Protein AF-A0A660U8E5-F1 (afdb_monomer)

Mean predicted aligned error: 12.74 Å

Structure (mmCIF, N/CA/C/O backbone):
data_AF-A0A660U8E5-F1
#
_entry.id   AF-A0A660U8E5-F1
#
loop_
_atom_site.group_PDB
_atom_site.id
_atom_site.type_symbol
_atom_site.label_atom_id
_atom_site.label_alt_id
_atom_site.label_comp_id
_atom_site.label_asym_id
_atom_site.label_entity_id
_atom_site.label_seq_id
_atom_site.pdbx_PDB_ins_code
_atom_site.Cartn_x
_atom_site.Cartn_y
_atom_site.Cartn_z
_atom_site.occupancy
_atom_site.B_iso_or_equiv
_atom_site.auth_seq_id
_atom_site.auth_comp_id
_atom_site.auth_asym_id
_atom_site.auth_atom_id
_atom_site.pdbx_PDB_model_num
ATOM 1 N N . MET A 1 1 ? 49.056 14.004 -76.647 1.00 43.09 1 MET A N 1
ATOM 2 C CA . MET A 1 1 ? 48.724 14.374 -75.255 1.00 43.09 1 MET A CA 1
ATOM 3 C C . MET A 1 1 ? 47.712 13.370 -74.732 1.00 43.09 1 MET A C 1
ATOM 5 O O . MET A 1 1 ? 46.551 13.421 -75.111 1.00 43.09 1 MET A O 1
ATOM 9 N N . ARG A 1 2 ? 48.181 12.369 -73.986 1.00 48.94 2 ARG A N 1
ATOM 10 C CA . ARG A 1 2 ? 47.371 11.272 -73.447 1.00 48.94 2 ARG A CA 1
ATOM 11 C C . ARG A 1 2 ? 47.855 11.078 -72.013 1.00 48.94 2 ARG A C 1
ATOM 13 O O . ARG A 1 2 ? 48.977 10.634 -71.817 1.00 48.94 2 ARG A O 1
ATOM 20 N N . GLY A 1 3 ? 47.067 11.518 -71.044 1.00 50.59 3 GLY A N 1
ATOM 21 C CA . GLY A 1 3 ? 47.411 11.451 -69.627 1.00 50.59 3 GLY A CA 1
ATOM 22 C C . GLY A 1 3 ? 46.464 12.331 -68.824 1.00 50.59 3 GLY A C 1
ATOM 23 O O . GLY A 1 3 ? 46.180 13.441 -69.255 1.00 50.59 3 GLY A O 1
ATOM 24 N N . MET A 1 4 ? 45.990 11.815 -67.688 1.00 50.34 4 MET A N 1
ATOM 25 C CA . MET A 1 4 ? 45.135 12.481 -66.687 1.00 50.34 4 MET A CA 1
ATOM 26 C C . MET A 1 4 ? 43.611 12.478 -66.921 1.00 50.34 4 MET A C 1
ATOM 28 O O . MET A 1 4 ? 42.943 13.469 -66.652 1.00 50.34 4 MET A O 1
ATOM 32 N N . LYS A 1 5 ? 43.026 11.353 -67.357 1.00 46.47 5 LYS A N 1
ATOM 33 C CA . LYS A 1 5 ? 41.582 11.089 -67.140 1.00 46.47 5 LYS A CA 1
ATOM 34 C C . LYS A 1 5 ? 41.282 9.984 -66.114 1.00 46.47 5 LYS A C 1
ATOM 36 O O . LYS A 1 5 ? 40.136 9.855 -65.722 1.00 46.47 5 LYS A O 1
ATOM 41 N N . GLY A 1 6 ? 42.285 9.218 -65.668 1.00 50.81 6 GLY A N 1
ATOM 42 C CA . GLY A 1 6 ? 42.081 8.078 -64.758 1.00 50.81 6 GLY A CA 1
ATOM 43 C C . GLY A 1 6 ? 42.236 8.394 -63.267 1.00 50.81 6 GLY A C 1
ATOM 44 O O . GLY A 1 6 ? 41.555 7.791 -62.446 1.00 50.81 6 GLY A O 1
ATOM 45 N N . ASP A 1 7 ? 43.083 9.357 -62.895 1.00 51.03 7 ASP A N 1
ATOM 46 C CA . ASP A 1 7 ? 43.438 9.552 -61.481 1.00 51.03 7 ASP A CA 1
ATOM 47 C C . ASP A 1 7 ? 42.339 10.276 -60.687 1.00 51.03 7 ASP A C 1
ATOM 49 O O . ASP A 1 7 ? 42.073 9.946 -59.535 1.00 51.03 7 ASP A O 1
ATOM 53 N N . THR A 1 8 ? 41.623 11.218 -61.306 1.00 52.00 8 THR A N 1
ATOM 54 C CA . THR A 1 8 ? 40.553 11.974 -60.636 1.00 52.00 8 THR A CA 1
ATOM 55 C C . THR A 1 8 ? 39.342 11.115 -60.279 1.00 52.00 8 THR A C 1
ATOM 57 O O . THR A 1 8 ? 38.720 11.374 -59.251 1.00 52.00 8 THR A O 1
ATOM 60 N N . GLU A 1 9 ? 39.024 10.089 -61.077 1.00 50.88 9 GLU A N 1
ATOM 61 C CA . GLU A 1 9 ? 37.910 9.156 -60.828 1.00 50.88 9 GLU A CA 1
ATOM 62 C C .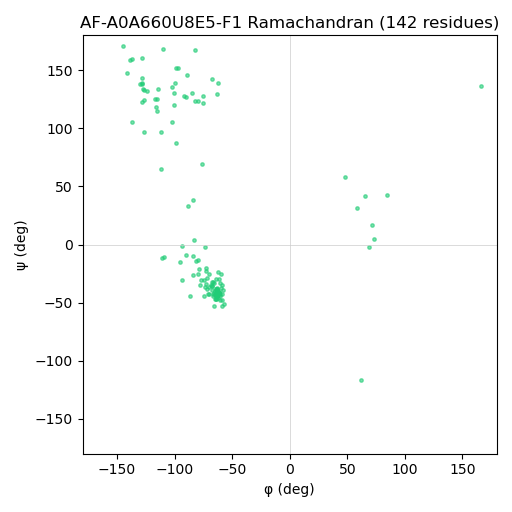 GLU A 1 9 ? 38.225 8.179 -59.683 1.00 50.88 9 GLU A C 1
ATOM 64 O O . GLU A 1 9 ? 37.362 7.879 -58.860 1.00 50.88 9 GLU A O 1
ATOM 69 N N . ILE A 1 10 ? 39.483 7.742 -59.566 1.00 53.69 10 ILE A N 1
ATOM 70 C CA . ILE A 1 10 ? 39.924 6.846 -58.486 1.00 53.69 10 ILE A CA 1
ATOM 71 C C . ILE A 1 10 ? 39.958 7.595 -57.145 1.00 53.69 10 ILE A C 1
ATOM 73 O O . ILE A 1 10 ? 39.486 7.075 -56.131 1.00 53.69 10 ILE A O 1
ATOM 77 N N . PHE A 1 11 ? 40.458 8.837 -57.135 1.00 54.19 11 PHE A N 1
ATOM 78 C CA . PHE A 1 11 ? 40.494 9.665 -55.926 1.00 54.19 11 PHE A CA 1
ATOM 79 C C . PHE A 1 11 ? 39.096 10.083 -55.450 1.00 54.19 11 PHE A C 1
ATOM 81 O O . PHE A 1 11 ? 38.841 10.057 -54.246 1.00 54.19 11 PHE A O 1
ATOM 88 N N . THR A 1 12 ? 38.170 10.412 -56.360 1.00 60.16 12 THR A N 1
ATOM 89 C CA . THR A 1 12 ? 36.767 10.689 -55.989 1.00 60.16 12 THR A CA 1
ATOM 90 C C . THR A 1 12 ? 36.030 9.430 -55.536 1.00 60.16 12 THR A C 1
ATOM 92 O O . THR A 1 12 ? 35.278 9.496 -54.564 1.00 60.16 12 THR A O 1
ATOM 95 N N . GLY A 1 13 ? 36.304 8.273 -56.149 1.00 61.19 13 GLY A N 1
ATOM 96 C CA . GLY A 1 13 ? 35.782 6.978 -55.713 1.00 61.19 13 GLY A CA 1
ATOM 97 C C . GLY A 1 13 ? 36.187 6.637 -54.277 1.00 61.19 13 GLY A C 1
ATOM 98 O O . GLY A 1 13 ? 35.322 6.416 -53.432 1.00 61.19 13 GLY A O 1
ATOM 99 N N . LEU A 1 14 ? 37.483 6.689 -53.954 1.00 69.50 14 LEU A N 1
ATOM 100 C CA . LEU A 1 14 ? 37.982 6.408 -52.600 1.00 69.50 14 LEU A CA 1
ATOM 101 C C . LEU A 1 14 ? 37.452 7.394 -51.548 1.00 69.50 14 LEU A C 1
ATOM 103 O O . LEU A 1 14 ? 37.041 6.970 -50.468 1.00 69.50 14 LEU A O 1
ATOM 107 N N . PHE A 1 15 ? 37.395 8.694 -51.860 1.00 74.94 15 PHE A N 1
ATOM 108 C CA . PHE A 1 15 ? 36.822 9.689 -50.945 1.00 74.94 15 PHE A CA 1
ATOM 109 C C . PHE A 1 15 ? 35.323 9.474 -50.712 1.00 74.94 15 PHE A C 1
ATOM 111 O O . PHE A 1 15 ? 34.857 9.585 -49.579 1.00 74.94 15 PHE A O 1
ATOM 118 N N . SER A 1 16 ? 34.568 9.126 -51.758 1.00 74.31 16 SER A N 1
ATOM 119 C CA . SER A 1 16 ? 33.133 8.848 -51.635 1.00 74.31 16 SER A CA 1
ATOM 120 C C . SER A 1 16 ? 32.852 7.629 -50.750 1.00 74.31 16 SER A C 1
ATOM 122 O O . SER A 1 16 ? 31.947 7.672 -49.916 1.00 74.31 16 SER A O 1
ATOM 124 N N . VAL A 1 17 ? 33.685 6.585 -50.847 1.00 81.69 17 VAL A N 1
ATOM 125 C CA . VAL A 1 17 ? 33.600 5.392 -49.992 1.00 81.69 17 VAL A CA 1
ATOM 126 C C . VAL A 1 17 ? 33.886 5.748 -48.533 1.00 81.69 17 VAL A C 1
ATOM 128 O O . VAL A 1 17 ? 33.142 5.327 -47.650 1.00 81.69 17 VAL A O 1
ATOM 131 N N . LEU A 1 18 ? 34.907 6.566 -48.261 1.00 83.94 18 LEU A N 1
ATOM 132 C CA . LEU A 1 18 ? 35.230 7.000 -46.897 1.00 83.94 18 LEU A CA 1
ATOM 133 C C . LEU A 1 18 ? 34.105 7.831 -46.264 1.00 83.94 18 LEU A C 1
ATOM 135 O O . LEU A 1 18 ? 33.765 7.612 -45.102 1.00 83.94 18 LEU A O 1
ATOM 139 N N . ILE A 1 19 ? 33.494 8.742 -47.027 1.00 84.19 19 ILE A N 1
ATOM 140 C CA . ILE A 1 19 ? 32.353 9.544 -46.560 1.00 84.19 19 ILE A CA 1
ATOM 141 C C . ILE A 1 19 ? 31.152 8.643 -46.261 1.00 84.19 19 ILE A C 1
ATOM 143 O O . ILE A 1 19 ? 30.505 8.808 -45.228 1.00 84.19 19 ILE A O 1
ATOM 147 N N . PHE A 1 20 ? 30.875 7.664 -47.123 1.00 85.50 20 PHE A N 1
ATOM 148 C CA . PHE A 1 20 ? 29.785 6.717 -46.910 1.00 85.50 20 PHE A CA 1
ATOM 149 C C . PHE A 1 20 ? 30.005 5.866 -45.652 1.00 85.50 20 PHE A C 1
ATOM 151 O O . PHE A 1 20 ? 29.101 5.735 -44.831 1.00 85.50 20 PHE A O 1
ATOM 158 N N . VAL A 1 21 ? 31.220 5.350 -45.443 1.00 88.62 21 VAL A N 1
ATOM 159 C CA . VAL A 1 21 ? 31.566 4.581 -44.236 1.00 88.62 21 VAL A CA 1
ATOM 160 C C . VAL A 1 21 ? 31.439 5.442 -42.977 1.00 88.62 21 VAL A C 1
ATOM 162 O O . VAL A 1 21 ? 30.857 4.988 -41.994 1.00 88.62 21 VAL A O 1
ATOM 165 N N . ALA A 1 22 ? 31.913 6.691 -43.006 1.00 87.81 22 ALA A N 1
ATOM 166 C CA . ALA A 1 22 ? 31.772 7.619 -41.883 1.00 87.81 22 ALA A CA 1
ATOM 167 C C . ALA A 1 22 ? 30.299 7.942 -41.581 1.00 87.81 22 ALA A C 1
ATOM 169 O O . ALA A 1 22 ? 29.902 7.985 -40.417 1.00 87.81 22 ALA A O 1
ATOM 170 N N . PHE A 1 23 ? 29.475 8.112 -42.618 1.00 89.50 23 PHE A N 1
ATOM 171 C CA . PHE A 1 23 ? 28.041 8.344 -42.473 1.00 89.50 23 PHE A CA 1
ATOM 172 C C . PHE A 1 23 ? 27.328 7.140 -41.844 1.00 89.50 23 PHE A C 1
ATOM 174 O O . PHE A 1 23 ? 26.576 7.309 -40.887 1.00 89.50 23 PHE A O 1
ATOM 181 N N . ILE A 1 24 ? 27.603 5.922 -42.321 1.00 90.00 24 ILE A N 1
ATOM 182 C CA . ILE A 1 24 ? 27.026 4.693 -41.758 1.00 90.00 24 ILE A CA 1
ATOM 183 C C . ILE A 1 24 ? 27.491 4.479 -40.315 1.00 90.00 24 ILE A C 1
ATOM 185 O O . ILE A 1 24 ? 26.666 4.183 -39.454 1.00 90.00 24 ILE A O 1
ATOM 189 N N . ALA A 1 25 ? 28.777 4.682 -40.017 1.00 88.56 25 ALA A N 1
ATOM 190 C CA . ALA A 1 25 ? 29.291 4.592 -38.652 1.00 88.56 25 ALA A CA 1
ATOM 191 C C . ALA A 1 25 ? 28.614 5.612 -37.720 1.00 88.56 25 ALA A C 1
ATOM 193 O O . ALA A 1 25 ? 28.199 5.259 -36.617 1.00 88.56 25 ALA A O 1
ATOM 194 N N . GLY A 1 26 ? 28.426 6.852 -38.185 1.00 88.81 26 GLY A N 1
ATOM 195 C CA . GLY A 1 26 ? 27.683 7.881 -37.459 1.00 88.81 26 GLY A CA 1
ATOM 196 C C . GLY A 1 26 ? 26.220 7.498 -37.223 1.00 88.81 26 GLY A C 1
ATOM 197 O O . GLY A 1 26 ? 25.715 7.665 -36.115 1.00 88.81 26 GLY A O 1
ATOM 198 N N . LEU A 1 27 ? 25.555 6.921 -38.226 1.00 86.62 27 LEU A N 1
ATOM 199 C CA . LEU A 1 27 ? 24.175 6.451 -38.113 1.00 86.62 27 LEU A CA 1
ATOM 200 C C . LEU A 1 27 ? 24.047 5.306 -37.097 1.00 86.62 27 LEU A C 1
ATOM 202 O O . LEU A 1 27 ? 23.136 5.316 -36.275 1.00 86.62 27 LEU A O 1
ATOM 206 N N . VAL A 1 28 ? 24.980 4.349 -37.108 1.00 85.00 28 VAL A N 1
ATOM 207 C CA . VAL A 1 28 ? 25.019 3.240 -36.142 1.00 85.00 28 VAL A CA 1
ATOM 208 C C . VAL A 1 28 ? 25.227 3.758 -34.721 1.00 85.00 28 VAL A C 1
ATOM 210 O O . VAL A 1 28 ? 24.515 3.330 -33.815 1.00 85.00 28 VAL A O 1
ATOM 213 N N . LEU A 1 29 ? 26.146 4.707 -34.517 1.00 83.19 29 LEU A N 1
ATOM 214 C CA . LEU A 1 29 ? 26.363 5.331 -33.208 1.00 83.19 29 LEU A CA 1
ATOM 215 C C . LEU A 1 29 ? 25.128 6.100 -32.730 1.00 83.19 29 LEU A C 1
ATOM 217 O O . LEU A 1 29 ? 24.779 6.026 -31.554 1.00 83.19 29 LEU A O 1
ATOM 221 N N . LEU A 1 30 ? 24.437 6.794 -33.637 1.00 81.19 30 LEU A N 1
ATOM 222 C CA . LEU A 1 30 ? 23.205 7.512 -33.323 1.00 81.19 30 LEU A CA 1
ATOM 223 C C . LEU A 1 30 ? 22.093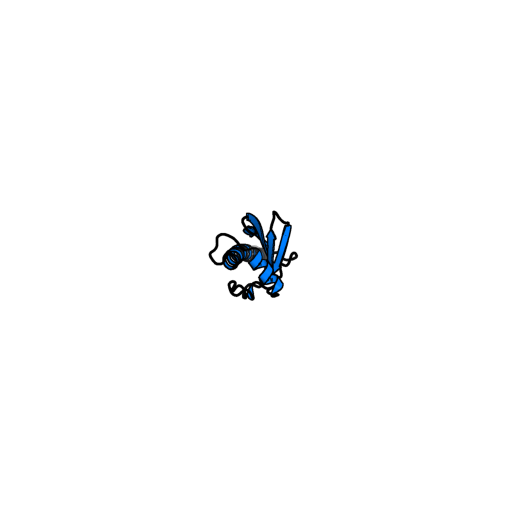 6.533 -32.923 1.00 81.19 30 LEU A C 1
ATOM 225 O O . LEU A 1 30 ? 21.468 6.715 -31.883 1.00 81.19 30 LEU A O 1
ATOM 229 N N . ILE A 1 31 ? 21.899 5.450 -33.679 1.00 78.81 31 ILE A N 1
ATOM 230 C CA . ILE A 1 31 ? 20.939 4.392 -33.339 1.00 78.81 31 ILE A CA 1
ATOM 231 C C . ILE A 1 31 ? 21.282 3.780 -31.973 1.00 78.81 31 ILE A C 1
ATOM 233 O O . ILE A 1 31 ? 20.410 3.695 -31.113 1.00 78.81 31 ILE A O 1
ATOM 237 N N . GLN A 1 32 ? 22.542 3.418 -31.716 1.00 75.44 32 GLN A N 1
ATOM 238 C CA . GLN A 1 32 ? 22.941 2.871 -30.415 1.00 75.44 32 GLN A CA 1
ATOM 239 C C . GLN A 1 32 ? 22.681 3.858 -29.267 1.00 75.44 32 GLN A C 1
ATOM 241 O O . GLN A 1 32 ? 22.103 3.470 -28.255 1.00 75.44 32 GLN A O 1
ATOM 246 N N . ALA A 1 33 ? 23.023 5.138 -29.428 1.00 73.25 33 ALA A N 1
ATOM 247 C CA . ALA A 1 33 ? 22.788 6.154 -28.402 1.00 73.25 33 ALA A CA 1
ATOM 248 C C . ALA A 1 33 ? 21.291 6.371 -28.098 1.00 73.25 33 ALA A C 1
ATOM 250 O O . ALA A 1 33 ? 20.916 6.561 -26.937 1.00 73.25 33 ALA A O 1
ATOM 251 N N . TYR A 1 34 ? 20.427 6.314 -29.117 1.00 69.38 34 TYR A N 1
ATOM 252 C CA . TYR A 1 34 ? 18.978 6.458 -28.942 1.00 69.38 34 TYR A CA 1
ATOM 253 C C . TYR A 1 34 ? 18.330 5.207 -28.331 1.00 69.38 34 TYR A C 1
ATOM 255 O O . TYR A 1 34 ? 17.525 5.326 -27.408 1.00 69.38 34 TYR A O 1
ATOM 263 N N . PHE A 1 35 ? 18.689 4.005 -28.790 1.00 62.53 35 PHE A N 1
ATOM 264 C CA . PHE A 1 35 ? 18.062 2.766 -28.316 1.00 62.53 35 PHE A CA 1
ATOM 265 C C . PHE A 1 35 ? 18.555 2.319 -26.932 1.00 62.53 35 PHE A C 1
ATOM 267 O O . PHE A 1 35 ? 17.770 1.761 -26.167 1.00 62.53 35 PHE A O 1
ATOM 274 N N . VAL A 1 36 ? 19.804 2.613 -26.549 1.00 60.84 36 VAL A N 1
ATOM 275 C CA . VAL A 1 36 ? 20.302 2.309 -25.193 1.00 60.84 36 VAL A CA 1
ATOM 276 C C . VAL A 1 36 ? 19.529 3.103 -24.130 1.00 60.84 36 VAL A C 1
ATOM 278 O O . VAL A 1 36 ? 19.155 2.539 -23.102 1.00 60.84 36 VAL A O 1
ATOM 281 N N . ASN A 1 37 ? 19.184 4.366 -24.403 1.00 54.25 37 ASN A N 1
ATOM 282 C CA . ASN A 1 37 ? 18.341 5.173 -23.511 1.00 54.25 37 ASN A CA 1
ATOM 283 C C . ASN A 1 37 ? 16.876 4.708 -23.466 1.00 54.25 37 ASN A C 1
ATOM 285 O O . ASN A 1 37 ? 16.199 4.904 -22.458 1.00 54.25 37 ASN A O 1
ATOM 289 N N . PHE A 1 38 ? 16.389 4.049 -24.519 1.00 53.78 38 PHE A N 1
ATOM 290 C CA . PHE A 1 38 ? 15.031 3.506 -24.560 1.00 53.78 38 PHE A CA 1
ATOM 291 C C . PHE A 1 38 ? 14.811 2.402 -23.511 1.00 53.78 38 PHE A C 1
ATOM 293 O O . PHE A 1 38 ? 13.716 2.274 -22.965 1.00 53.78 38 PHE A O 1
ATOM 300 N N . SER A 1 39 ? 15.869 1.659 -23.153 1.00 53.88 39 SER A N 1
ATOM 301 C CA . SER A 1 39 ? 15.811 0.654 -22.080 1.00 53.88 39 SER A CA 1
ATOM 302 C C . SER A 1 39 ? 15.442 1.258 -20.717 1.00 53.88 39 SER A C 1
ATOM 304 O O . SER A 1 39 ? 14.715 0.636 -19.948 1.00 53.88 39 SER A O 1
ATOM 306 N N . GLY A 1 40 ? 15.857 2.501 -20.441 1.00 54.53 40 GLY A N 1
ATOM 307 C CA . GLY A 1 40 ? 15.554 3.182 -19.180 1.00 54.53 40 GLY A CA 1
ATOM 308 C C . GLY A 1 40 ? 14.074 3.536 -19.018 1.00 54.53 40 GLY A C 1
ATOM 309 O O . GLY A 1 40 ? 13.541 3.453 -17.914 1.00 54.53 40 GLY A O 1
ATOM 310 N N . VAL A 1 41 ? 13.389 3.879 -20.115 1.00 57.81 41 VAL A N 1
ATOM 311 C CA . VAL A 1 41 ? 11.950 4.200 -20.102 1.00 57.81 41 VAL A CA 1
ATOM 312 C C . VAL A 1 41 ? 11.111 2.938 -19.878 1.00 57.81 41 VAL A C 1
ATOM 314 O O . VAL A 1 41 ? 10.141 2.969 -19.124 1.00 57.81 41 VAL A O 1
ATOM 317 N N . LEU A 1 42 ? 11.521 1.810 -20.467 1.00 57.75 42 LEU A N 1
ATOM 318 C CA . LEU A 1 42 ? 10.841 0.521 -20.306 1.00 57.75 42 LEU A CA 1
ATOM 319 C C . LEU A 1 42 ? 10.917 -0.008 -18.865 1.00 57.75 42 LEU A C 1
ATOM 321 O O . LEU A 1 42 ? 9.909 -0.462 -18.333 1.00 57.75 42 LEU A O 1
ATOM 325 N N . VAL A 1 43 ? 12.075 0.119 -18.205 1.00 60.62 43 VAL A N 1
ATOM 326 C CA . VAL A 1 43 ? 12.248 -0.306 -16.802 1.00 60.62 43 VAL A CA 1
ATOM 327 C C . VAL A 1 43 ? 11.401 0.534 -15.838 1.00 60.62 43 VAL A C 1
ATOM 329 O O . VAL A 1 43 ? 10.920 0.013 -14.835 1.00 60.62 43 VAL A O 1
ATOM 332 N N . SER A 1 44 ? 11.193 1.825 -16.125 1.00 62.66 44 SER A N 1
ATOM 333 C CA . SER A 1 44 ? 10.295 2.663 -15.314 1.00 62.66 44 SER A CA 1
ATOM 334 C C . SER A 1 44 ? 8.843 2.208 -15.449 1.00 62.66 44 SER A C 1
ATOM 336 O O . SER A 1 44 ? 8.159 2.057 -14.444 1.00 62.66 44 SER A O 1
ATOM 338 N N . ALA A 1 45 ? 8.395 1.924 -16.677 1.00 67.38 45 ALA A N 1
ATOM 339 C CA . ALA A 1 45 ? 7.030 1.472 -16.926 1.00 67.38 45 ALA A CA 1
ATOM 340 C C . ALA A 1 45 ? 6.728 0.123 -16.250 1.00 67.38 45 ALA A C 1
ATOM 342 O O . ALA A 1 45 ? 5.642 -0.064 -15.711 1.00 67.38 45 ALA A O 1
ATOM 343 N N . GLU A 1 46 ? 7.693 -0.801 -16.232 1.00 76.75 46 GLU A N 1
ATOM 344 C CA . GLU A 1 46 ? 7.553 -2.082 -15.530 1.00 76.75 46 GLU A CA 1
ATOM 345 C C . GLU A 1 46 ? 7.400 -1.889 -14.015 1.00 76.75 46 GLU A C 1
ATOM 347 O O . GLU A 1 46 ? 6.522 -2.490 -13.404 1.00 76.75 46 GLU A O 1
ATOM 352 N N . LYS A 1 47 ? 8.204 -1.013 -13.404 1.00 73.56 47 LYS A N 1
ATOM 353 C CA . LYS A 1 47 ? 8.116 -0.731 -11.962 1.00 73.56 47 LYS A CA 1
ATOM 354 C C . LYS A 1 47 ? 6.826 -0.020 -11.569 1.00 73.56 47 LYS A C 1
ATOM 356 O O . LYS A 1 47 ? 6.280 -0.314 -10.509 1.00 73.56 47 LYS A O 1
ATOM 361 N N . ASP A 1 48 ? 6.328 0.869 -12.422 1.00 76.06 48 ASP A N 1
ATOM 362 C CA . ASP A 1 48 ? 5.046 1.536 -12.202 1.00 76.06 48 ASP A CA 1
ATOM 363 C C . ASP A 1 48 ? 3.885 0.534 -12.281 1.00 76.06 48 ASP A C 1
ATOM 365 O O . ASP A 1 48 ? 3.010 0.540 -11.416 1.00 76.06 48 ASP A O 1
ATOM 369 N N . LEU A 1 49 ? 3.907 -0.380 -13.260 1.00 80.44 49 LEU A N 1
ATOM 370 C CA . LEU A 1 49 ? 2.929 -1.470 -13.357 1.00 80.44 49 LEU A CA 1
ATOM 371 C C . LEU A 1 49 ? 3.004 -2.411 -12.148 1.00 80.44 49 LEU A C 1
ATOM 373 O O . LEU A 1 49 ? 1.973 -2.741 -11.567 1.00 80.44 49 LEU A O 1
ATOM 377 N N . LEU A 1 50 ? 4.213 -2.768 -11.706 1.00 84.56 50 LEU A N 1
ATOM 378 C CA . LEU A 1 50 ? 4.412 -3.574 -10.500 1.00 84.56 50 LEU A CA 1
ATOM 379 C C . LEU A 1 50 ? 3.839 -2.893 -9.251 1.00 84.56 50 LEU A C 1
ATOM 381 O O . LEU A 1 50 ? 3.272 -3.578 -8.404 1.00 84.56 50 LEU A O 1
ATOM 385 N N . ALA A 1 51 ? 3.947 -1.566 -9.125 1.00 84.88 51 ALA A N 1
ATOM 386 C CA . ALA A 1 51 ? 3.371 -0.829 -8.000 1.00 84.88 51 ALA A CA 1
ATOM 387 C C . ALA A 1 51 ? 1.831 -0.849 -8.014 1.00 84.88 51 ALA A C 1
ATOM 389 O O . ALA A 1 51 ? 1.210 -0.938 -6.950 1.00 84.88 51 ALA A O 1
ATOM 390 N N . VAL A 1 52 ? 1.212 -0.809 -9.200 1.00 87.88 52 VAL A N 1
ATOM 391 C CA . VAL A 1 52 ? -0.243 -0.962 -9.367 1.00 87.88 52 VAL A CA 1
ATOM 392 C C . VAL A 1 52 ? -0.682 -2.369 -8.967 1.00 87.88 52 VAL A C 1
ATOM 394 O O . VAL A 1 52 ? -1.536 -2.516 -8.091 1.00 87.88 52 VAL A O 1
ATOM 397 N N . ASP A 1 53 ? -0.062 -3.406 -9.528 1.00 87.06 53 ASP A N 1
ATOM 398 C CA . ASP A 1 53 ? -0.416 -4.797 -9.225 1.00 87.06 53 ASP A CA 1
ATOM 399 C C . ASP A 1 53 ? -0.191 -5.124 -7.743 1.00 87.06 53 ASP A C 1
ATOM 401 O O . ASP A 1 53 ? -1.043 -5.733 -7.091 1.00 87.06 53 ASP A O 1
ATOM 405 N N . ALA A 1 54 ? 0.921 -4.648 -7.171 1.00 88.19 54 ALA A N 1
ATOM 406 C CA . ALA A 1 54 ? 1.212 -4.782 -5.750 1.00 88.19 54 ALA A CA 1
ATOM 407 C C . ALA A 1 54 ? 0.116 -4.157 -4.879 1.00 88.19 54 ALA A C 1
ATOM 409 O O . ALA A 1 54 ? -0.251 -4.743 -3.865 1.00 88.19 54 ALA A O 1
ATOM 410 N N . SER A 1 55 ? -0.446 -3.009 -5.270 1.00 90.56 55 SER A N 1
ATOM 411 C CA . SER A 1 55 ? -1.514 -2.364 -4.499 1.00 90.56 55 SER A CA 1
ATOM 412 C C . SER A 1 55 ? -2.787 -3.203 -4.411 1.00 90.56 55 SER A C 1
ATOM 414 O O . SER A 1 55 ? -3.331 -3.356 -3.317 1.00 90.56 55 SER A O 1
ATOM 416 N N . HIS A 1 56 ? -3.204 -3.837 -5.508 1.00 90.75 56 HIS A N 1
ATOM 417 C CA . HIS A 1 56 ? -4.366 -4.727 -5.511 1.00 90.75 56 HIS A CA 1
ATOM 418 C C . HIS A 1 56 ? -4.091 -6.055 -4.800 1.00 90.75 56 HIS A C 1
ATOM 420 O O . HIS A 1 56 ? -4.971 -6.592 -4.131 1.00 90.75 56 HIS A O 1
ATOM 426 N N . LEU A 1 57 ? -2.865 -6.580 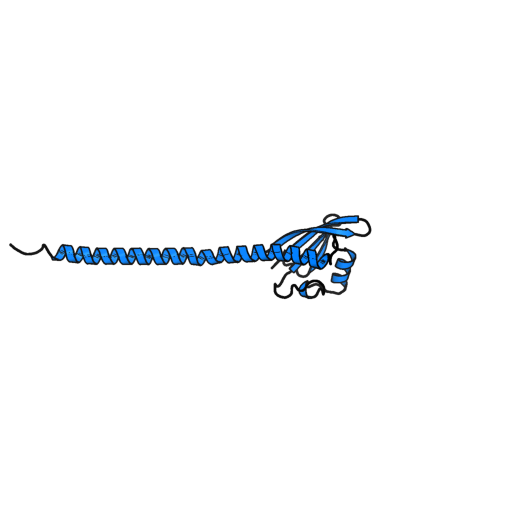-4.888 1.00 89.75 57 LEU A N 1
ATOM 427 C CA . LEU A 1 57 ? -2.468 -7.766 -4.125 1.00 89.75 57 LEU A CA 1
ATOM 428 C C . LEU A 1 57 ? -2.489 -7.502 -2.616 1.00 89.75 57 LEU A C 1
ATOM 430 O O . LEU A 1 57 ? -2.984 -8.336 -1.858 1.00 89.75 57 LEU A O 1
ATOM 434 N N . VAL A 1 58 ? -1.982 -6.343 -2.190 1.00 91.50 58 VAL A N 1
ATOM 435 C CA . VAL A 1 58 ? -2.027 -5.894 -0.794 1.00 91.50 58 VAL A CA 1
ATOM 436 C C . VAL A 1 58 ? -3.471 -5.719 -0.335 1.00 91.50 58 VAL A C 1
ATOM 438 O O . VAL A 1 58 ? -3.833 -6.197 0.734 1.00 91.50 58 VAL A O 1
ATOM 441 N N . GLU A 1 59 ? -4.312 -5.073 -1.142 1.00 93.25 59 GLU A N 1
ATOM 442 C CA . GLU A 1 59 ? -5.730 -4.911 -0.820 1.00 93.25 59 GLU A CA 1
ATOM 443 C C . GLU A 1 59 ? -6.416 -6.260 -0.599 1.00 93.25 59 GLU A C 1
ATOM 445 O O . GLU A 1 59 ? -7.041 -6.469 0.439 1.00 93.25 59 GLU A O 1
ATOM 450 N N . ASN A 1 60 ? -6.257 -7.189 -1.540 1.00 90.75 60 ASN A N 1
ATOM 451 C CA . ASN A 1 60 ? -6.875 -8.507 -1.453 1.00 90.75 60 ASN A CA 1
ATOM 452 C C . ASN A 1 60 ? -6.363 -9.305 -0.247 1.00 90.75 60 ASN A C 1
ATOM 454 O O . ASN A 1 60 ? -7.155 -9.970 0.416 1.00 90.75 60 ASN A O 1
ATOM 458 N N . CYS A 1 61 ? -5.065 -9.225 0.072 1.00 90.25 61 CYS A N 1
ATOM 459 C CA . CYS A 1 61 ? -4.505 -9.976 1.198 1.00 90.25 61 CYS A CA 1
ATOM 460 C C . CYS A 1 61 ? -4.934 -9.425 2.567 1.00 90.25 61 CYS A C 1
ATOM 462 O O . CYS A 1 61 ? -5.021 -10.184 3.530 1.00 90.25 61 CYS A O 1
ATOM 464 N N . LEU A 1 62 ? -5.207 -8.120 2.658 1.00 90.88 62 LEU A N 1
ATOM 465 C CA . LEU A 1 62 ? -5.690 -7.479 3.884 1.00 90.88 62 LEU A CA 1
ATOM 466 C C . LEU A 1 62 ? -7.205 -7.588 4.055 1.00 90.88 62 LEU A C 1
ATOM 468 O O . LEU A 1 62 ? -7.693 -7.526 5.181 1.00 90.88 62 LEU A O 1
ATOM 472 N N . LYS A 1 63 ? -7.939 -7.725 2.949 1.00 91.31 63 LYS A N 1
ATOM 473 C CA . LYS A 1 63 ? -9.375 -8.006 2.955 1.00 91.31 63 LYS A CA 1
ATOM 474 C C . LYS A 1 63 ? -9.690 -9.452 3.325 1.00 91.31 63 LYS A C 1
ATOM 476 O O . LYS A 1 63 ? -10.746 -9.684 3.893 1.00 91.31 63 LYS A O 1
ATOM 481 N N . ASP A 1 64 ? -8.807 -10.400 3.002 1.00 84.31 64 ASP A N 1
ATOM 482 C CA . ASP A 1 64 ? -8.979 -11.831 3.304 1.00 84.31 64 ASP A CA 1
ATOM 483 C C . ASP A 1 64 ? -10.381 -12.351 2.915 1.00 84.31 64 ASP A C 1
ATOM 485 O O . ASP A 1 64 ? -11.167 -12.792 3.746 1.00 84.31 64 ASP A O 1
ATOM 489 N N . GLU A 1 65 ? -10.730 -12.203 1.631 1.00 81.56 65 GLU A N 1
ATOM 490 C CA . GLU A 1 65 ? -12.049 -12.529 1.044 1.00 81.56 65 GLU A CA 1
ATOM 491 C C . GLU A 1 65 ? -13.231 -11.630 1.472 1.00 81.56 65 GLU A C 1
ATOM 493 O O . GLU A 1 65 ? -14.331 -11.772 0.933 1.00 81.56 65 GLU A O 1
ATOM 498 N N . ALA A 1 66 ? -13.028 -10.657 2.366 1.00 88.06 66 ALA A N 1
ATOM 499 C CA . ALA A 1 66 ? -14.044 -9.666 2.723 1.00 88.06 66 ALA A CA 1
ATOM 500 C C . ALA A 1 66 ? -14.120 -8.484 1.732 1.00 88.06 66 ALA A C 1
ATOM 502 O O . ALA A 1 66 ? -13.241 -8.245 0.905 1.00 88.06 66 ALA A O 1
ATOM 503 N N . GLU A 1 67 ? -15.182 -7.679 1.833 1.00 90.94 67 GLU A N 1
ATOM 504 C CA . GLU A 1 67 ? -15.348 -6.461 1.019 1.00 90.94 67 GLU A CA 1
ATOM 505 C C . GLU A 1 67 ? -14.569 -5.248 1.569 1.00 90.94 67 GLU A C 1
ATOM 507 O O . GLU A 1 67 ? -14.383 -4.243 0.872 1.00 90.94 67 GLU A O 1
ATOM 512 N N . PHE A 1 68 ? -14.097 -5.334 2.814 1.00 93.50 68 PHE A N 1
ATOM 513 C CA . PHE A 1 68 ? -13.445 -4.265 3.569 1.00 93.50 68 PHE A CA 1
ATOM 514 C C . PHE A 1 68 ? -12.246 -4.799 4.355 1.00 93.50 68 PHE A C 1
ATOM 516 O O . PHE A 1 68 ? -12.165 -5.986 4.655 1.00 93.50 68 PHE A O 1
ATOM 523 N N . ILE A 1 69 ? -11.333 -3.903 4.717 1.00 94.25 69 ILE A N 1
ATOM 524 C CA . ILE A 1 69 ? -10.235 -4.185 5.639 1.00 94.25 69 ILE A CA 1
ATOM 525 C C . ILE A 1 69 ? -10.699 -3.827 7.048 1.00 94.25 69 ILE A C 1
ATOM 527 O O . ILE A 1 69 ? -11.179 -2.718 7.285 1.00 94.25 69 ILE A O 1
ATOM 531 N N . ASP A 1 70 ? -10.567 -4.754 7.988 1.00 94.25 70 ASP A N 1
ATOM 532 C CA . ASP A 1 70 ? -10.953 -4.509 9.374 1.00 94.25 70 ASP A CA 1
ATOM 533 C C . ASP A 1 70 ? -9.916 -3.621 10.090 1.00 94.25 70 ASP A C 1
ATOM 535 O O . ASP A 1 70 ? -8.711 -3.894 10.072 1.00 94.25 70 ASP A O 1
ATOM 539 N N . ARG A 1 71 ? -10.376 -2.534 10.721 1.00 94.19 71 ARG A N 1
ATOM 540 C CA . ARG A 1 71 ? -9.512 -1.609 11.465 1.00 94.19 71 ARG A CA 1
ATOM 541 C C . ARG A 1 71 ? -8.811 -2.286 12.643 1.00 94.19 71 ARG A C 1
ATOM 543 O O . ARG A 1 71 ? -7.624 -2.040 12.859 1.00 94.19 71 ARG A O 1
ATOM 550 N N . GLU A 1 72 ? -9.512 -3.136 13.391 1.00 93.50 72 GLU A N 1
ATOM 551 C CA . GLU A 1 72 ? -8.948 -3.860 14.535 1.00 93.50 72 GLU A CA 1
ATOM 552 C C . GLU A 1 72 ? -7.887 -4.862 14.080 1.00 93.50 72 GLU A C 1
ATOM 554 O O . GLU A 1 72 ? -6.909 -5.108 14.788 1.00 93.50 72 GLU A O 1
ATOM 559 N N . TYR A 1 73 ? -8.049 -5.429 12.883 1.00 92.88 73 TYR A N 1
ATOM 560 C CA . TYR A 1 73 ? -7.021 -6.265 12.272 1.00 92.88 73 TYR A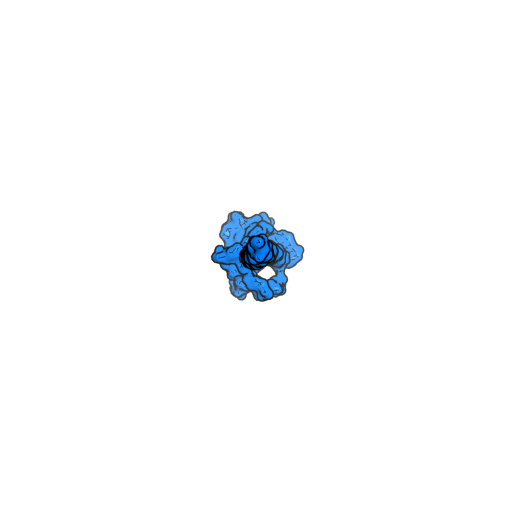 CA 1
ATOM 561 C C . TYR A 1 73 ? -5.748 -5.465 11.968 1.00 92.88 73 TYR A C 1
ATOM 563 O O . TYR A 1 73 ? -4.658 -5.891 12.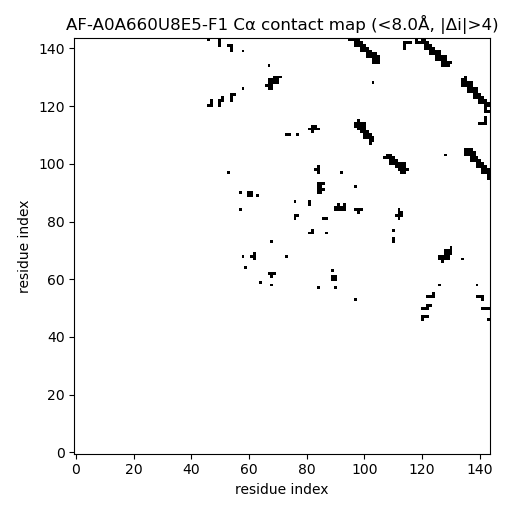352 1.00 92.88 73 TYR A O 1
ATOM 571 N N . LEU A 1 74 ? -5.868 -4.279 11.358 1.00 92.81 74 LEU A N 1
ATOM 572 C CA . LEU A 1 74 ? -4.717 -3.403 11.099 1.00 92.81 74 LEU A CA 1
ATOM 573 C C . LEU A 1 74 ? -4.014 -2.962 12.389 1.00 92.81 74 LEU A C 1
ATOM 575 O O . LEU A 1 74 ? -2.782 -2.953 12.449 1.00 92.81 74 LEU A O 1
ATOM 579 N N . ASP A 1 75 ? -4.788 -2.632 13.422 1.00 93.69 75 ASP A N 1
ATOM 580 C CA . ASP A 1 75 ? -4.266 -2.283 14.744 1.00 93.69 75 ASP A CA 1
ATOM 581 C C . ASP A 1 75 ? -3.478 -3.437 15.356 1.00 93.69 75 ASP A C 1
ATOM 583 O O . ASP A 1 75 ? -2.324 -3.262 15.751 1.00 93.69 75 ASP A O 1
ATOM 587 N N . ARG A 1 76 ? -4.041 -4.644 15.313 1.00 92.31 76 ARG A N 1
ATOM 588 C CA . ARG A 1 76 ? -3.391 -5.854 15.812 1.00 92.31 76 ARG A CA 1
ATOM 589 C C . ARG A 1 76 ? -2.092 -6.169 15.083 1.00 92.31 76 ARG A C 1
ATOM 591 O O . ARG A 1 76 ? -1.115 -6.531 15.726 1.00 92.31 76 ARG A O 1
ATOM 598 N N . LEU A 1 77 ? -2.040 -6.006 13.759 1.00 90.88 77 LEU A N 1
ATOM 599 C CA . LEU A 1 77 ? -0.802 -6.209 12.999 1.00 90.88 77 LEU A CA 1
ATOM 600 C C . LEU A 1 77 ? 0.318 -5.277 13.485 1.00 90.88 77 LEU A C 1
ATOM 602 O O . LEU A 1 77 ? 1.461 -5.713 13.645 1.00 90.88 77 LEU A O 1
ATOM 606 N N . VAL A 1 78 ? 0.000 -4.006 13.743 1.00 89.94 78 VAL A N 1
ATOM 607 C CA . VAL A 1 78 ? 0.978 -3.035 14.250 1.00 89.94 78 VAL A CA 1
ATOM 608 C C . VAL A 1 78 ? 1.374 -3.346 15.695 1.00 89.94 78 VAL A C 1
ATOM 610 O O . VAL A 1 78 ? 2.565 -3.323 16.006 1.00 89.94 78 VAL A O 1
ATOM 613 N N . GLU A 1 79 ? 0.417 -3.692 16.559 1.00 89.50 79 GLU A N 1
ATOM 614 C CA . GLU A 1 79 ? 0.664 -4.076 17.957 1.00 89.50 79 GLU A CA 1
ATOM 615 C C . GLU A 1 79 ? 1.516 -5.350 18.080 1.00 89.50 79 GLU A C 1
ATOM 617 O O . GLU A 1 79 ? 2.421 -5.415 18.911 1.00 89.50 79 GLU A O 1
ATOM 622 N N . GLU A 1 80 ? 1.302 -6.334 17.203 1.00 87.81 80 GLU A N 1
ATOM 623 C CA . GLU A 1 80 ? 2.114 -7.555 17.093 1.00 87.81 80 GLU A CA 1
ATOM 624 C C . GLU A 1 80 ? 3.496 -7.305 16.455 1.00 87.81 80 GLU A C 1
ATOM 626 O O . GLU A 1 80 ? 4.301 -8.229 16.305 1.00 87.81 80 GLU A O 1
ATOM 631 N N . GLY A 1 81 ? 3.796 -6.068 16.045 1.00 82.06 81 GLY A N 1
ATOM 632 C CA . GLY A 1 81 ? 5.063 -5.703 15.414 1.00 82.06 81 GLY A CA 1
ATOM 633 C C . GLY A 1 81 ? 5.229 -6.246 13.991 1.00 82.06 81 GLY A C 1
ATOM 634 O O . GLY A 1 81 ? 6.347 -6.249 13.457 1.00 82.06 81 GLY A O 1
ATOM 635 N N . LYS A 1 82 ? 4.138 -6.676 13.341 1.00 82.94 82 LYS A N 1
ATOM 636 C CA . LYS A 1 82 ? 4.103 -7.087 11.928 1.00 82.94 82 LYS A CA 1
ATOM 637 C C . LYS A 1 82 ? 4.135 -5.851 11.030 1.00 82.94 82 LYS A C 1
ATOM 639 O O . LYS A 1 82 ? 3.185 -5.514 10.343 1.00 82.94 82 LYS A O 1
ATOM 644 N N . THR A 1 83 ? 5.280 -5.180 11.030 1.00 79.50 83 THR A N 1
ATOM 645 C CA . THR A 1 83 ? 5.557 -3.961 10.251 1.00 79.50 83 THR A CA 1
ATOM 646 C C . THR A 1 83 ? 5.973 -4.244 8.807 1.00 79.50 83 THR A C 1
ATOM 648 O O . THR A 1 83 ? 6.337 -3.331 8.076 1.00 79.50 83 THR A O 1
ATOM 651 N N . ASP A 1 84 ? 5.968 -5.506 8.386 1.00 80.81 84 ASP A N 1
ATOM 652 C CA . ASP A 1 84 ? 6.412 -5.938 7.066 1.00 80.81 84 ASP A CA 1
ATOM 653 C C . ASP A 1 84 ? 5.319 -6.790 6.432 1.00 80.81 84 ASP A C 1
ATOM 655 O O . ASP A 1 84 ? 4.932 -7.810 7.007 1.00 80.81 84 ASP A O 1
ATOM 659 N N . VAL A 1 85 ? 4.843 -6.391 5.254 1.00 80.62 85 VAL A N 1
ATOM 660 C CA . VAL A 1 85 ? 3.758 -7.094 4.559 1.00 80.62 85 VAL A CA 1
ATOM 661 C C . VAL A 1 85 ? 4.151 -8.529 4.217 1.00 80.62 85 VAL A C 1
ATOM 663 O O . VAL A 1 85 ? 3.309 -9.413 4.267 1.00 80.62 85 VAL A O 1
ATOM 666 N N . CYS A 1 86 ? 5.438 -8.805 3.986 1.00 76.00 86 CYS A N 1
ATOM 667 C CA . CYS A 1 86 ? 5.949 -10.167 3.792 1.00 76.00 86 CYS A CA 1
ATOM 668 C C . CYS A 1 86 ? 5.747 -11.080 5.020 1.00 76.00 86 CYS A C 1
ATOM 670 O O . CYS A 1 86 ? 5.730 -12.302 4.891 1.00 76.00 86 CYS A O 1
ATOM 672 N N . LYS A 1 87 ? 5.618 -10.507 6.224 1.00 73.06 87 LYS A N 1
ATOM 673 C CA . LYS A 1 87 ? 5.441 -11.256 7.479 1.00 73.06 87 LYS A CA 1
ATOM 674 C C . LYS A 1 87 ? 3.976 -11.438 7.876 1.00 73.06 87 LYS A C 1
ATOM 676 O O . LYS A 1 87 ? 3.705 -12.042 8.914 1.00 73.06 87 LYS A O 1
ATOM 681 N N . ILE A 1 88 ? 3.043 -10.900 7.097 1.00 79.75 88 ILE A N 1
ATOM 682 C CA . ILE A 1 88 ? 1.612 -11.119 7.295 1.00 79.75 88 ILE A CA 1
ATOM 683 C C . ILE A 1 88 ? 1.273 -12.461 6.639 1.00 79.75 88 ILE A C 1
ATOM 685 O O . ILE A 1 88 ? 1.549 -12.654 5.461 1.00 79.75 88 ILE A O 1
ATOM 689 N N . GLU A 1 89 ? 0.697 -13.406 7.385 1.00 73.94 89 GLU A N 1
ATOM 690 C CA . GLU A 1 89 ? 0.478 -14.781 6.898 1.00 73.94 89 GLU A CA 1
ATOM 691 C C . GLU A 1 89 ? -0.388 -14.850 5.629 1.00 73.94 89 GLU A C 1
ATOM 693 O O . GLU A 1 89 ? -0.123 -15.672 4.747 1.00 73.94 89 GLU A O 1
ATOM 698 N N . SER A 1 90 ? -1.372 -13.952 5.505 1.00 72.00 90 SER A N 1
ATOM 699 C CA . SER A 1 90 ? -2.218 -13.819 4.313 1.00 72.00 90 SER A CA 1
ATOM 700 C C . SER A 1 90 ? -1.483 -13.192 3.119 1.00 72.00 90 SER A C 1
ATOM 702 O O . SER A 1 90 ? -1.876 -13.398 1.971 1.00 72.00 90 SER A O 1
ATOM 704 N N . CYS A 1 91 ? -0.376 -12.478 3.346 1.00 74.25 91 CYS A N 1
ATOM 705 C CA . CYS A 1 91 ? 0.345 -11.723 2.325 1.00 74.25 91 CYS A CA 1
ATOM 706 C C . CYS A 1 91 ? 1.725 -12.351 2.041 1.00 74.25 91 CYS A C 1
ATOM 708 O O . CYS A 1 91 ? 2.730 -12.062 2.683 1.00 74.25 91 CYS A O 1
ATOM 710 N N . LYS A 1 92 ? 1.830 -13.177 0.995 1.00 67.69 92 LYS A N 1
ATOM 711 C CA . LYS A 1 92 ? 3.097 -13.826 0.582 1.00 67.69 92 LYS A CA 1
ATOM 712 C C . LYS A 1 92 ? 3.986 -12.936 -0.305 1.00 67.69 92 LYS A C 1
ATOM 714 O O . LYS A 1 92 ? 4.618 -13.412 -1.246 1.00 67.69 92 LYS A O 1
ATOM 719 N N . LEU A 1 93 ? 4.043 -11.635 -0.025 1.00 73.62 93 LEU A N 1
ATOM 720 C CA . LEU A 1 93 ? 4.648 -10.611 -0.896 1.00 73.62 93 LEU A CA 1
ATOM 721 C C . LEU A 1 93 ? 6.160 -10.385 -0.664 1.00 73.62 93 LEU A C 1
ATOM 723 O O . LEU A 1 93 ? 6.680 -9.286 -0.840 1.00 73.62 93 LEU A O 1
ATOM 727 N N . CYS A 1 94 ? 6.898 -11.433 -0.295 1.00 69.25 94 CYS A N 1
ATOM 728 C CA . CYS A 1 94 ? 8.307 -11.340 0.109 1.00 69.25 94 CYS A CA 1
ATOM 729 C C . CYS A 1 94 ? 9.309 -11.080 -1.025 1.00 69.25 94 CYS A C 1
ATOM 731 O O . CYS A 1 94 ? 10.405 -10.592 -0.767 1.00 69.25 94 CYS A O 1
ATOM 733 N N . GLY A 1 95 ? 8.964 -11.411 -2.271 1.00 66.75 95 GLY A N 1
ATOM 734 C CA . GLY A 1 95 ? 9.893 -11.312 -3.404 1.00 66.75 95 GLY A CA 1
ATOM 735 C C . GLY A 1 95 ? 10.074 -9.902 -3.973 1.00 66.75 95 GLY A C 1
ATOM 736 O O . GLY A 1 95 ? 10.994 -9.692 -4.756 1.00 66.75 95 GLY A O 1
ATOM 737 N N . ILE A 1 96 ? 9.203 -8.955 -3.607 1.00 67.94 96 ILE A N 1
ATOM 738 C CA . ILE A 1 96 ? 9.052 -7.676 -4.324 1.00 67.94 96 ILE A CA 1
ATOM 739 C C . ILE A 1 96 ? 9.567 -6.484 -3.490 1.00 67.94 96 ILE A C 1
ATOM 741 O O . ILE A 1 96 ? 9.782 -5.411 -4.034 1.00 67.94 96 ILE A O 1
ATOM 745 N N . GLY A 1 97 ? 9.851 -6.665 -2.191 1.00 76.69 97 GLY A N 1
ATOM 746 C CA . GLY A 1 97 ? 10.402 -5.593 -1.345 1.00 76.69 97 GLY A CA 1
ATOM 747 C C . GLY A 1 97 ? 9.432 -4.426 -1.139 1.00 76.69 97 GLY A C 1
ATOM 748 O O . GLY A 1 97 ? 9.829 -3.270 -1.204 1.00 76.69 97 GLY A O 1
ATOM 749 N N . ILE A 1 98 ? 8.155 -4.736 -0.920 1.00 86.38 98 ILE A N 1
ATOM 750 C CA . ILE A 1 98 ? 7.071 -3.754 -0.908 1.00 86.38 98 ILE A CA 1
ATOM 751 C C . ILE A 1 98 ? 6.923 -3.097 0.472 1.00 86.38 98 ILE A C 1
ATOM 753 O O . ILE A 1 98 ? 6.789 -3.785 1.485 1.00 86.38 98 ILE A O 1
ATOM 757 N N . GLY A 1 99 ? 6.860 -1.766 0.491 1.00 90.06 99 GLY A N 1
ATOM 758 C CA . GLY A 1 99 ? 6.415 -0.967 1.632 1.00 90.06 99 GLY A CA 1
ATOM 759 C C . GLY A 1 99 ? 4.965 -0.511 1.464 1.00 90.06 99 GLY A C 1
ATOM 760 O O . GLY A 1 99 ? 4.571 -0.107 0.371 1.00 90.06 99 GLY A O 1
ATOM 761 N N . VAL A 1 100 ? 4.161 -0.554 2.529 1.00 92.62 100 VAL A N 1
ATOM 762 C CA . VAL A 1 100 ? 2.731 -0.193 2.484 1.00 92.62 100 VAL A CA 1
ATOM 763 C C . VAL A 1 100 ? 2.371 0.794 3.581 1.00 92.62 100 VAL A C 1
ATOM 765 O O . VAL A 1 100 ? 2.796 0.649 4.720 1.00 92.62 100 VAL A O 1
ATOM 768 N N . LYS A 1 101 ? 1.564 1.803 3.259 1.00 95.19 101 LYS A N 1
ATOM 769 C CA . LYS A 1 101 ? 0.929 2.682 4.244 1.00 95.19 101 LYS A CA 1
ATOM 770 C C . LYS A 1 101 ? -0.566 2.715 3.987 1.00 95.19 101 LYS A C 1
ATOM 772 O O . LYS A 1 101 ? -0.986 2.920 2.857 1.00 95.19 101 LYS A O 1
ATOM 777 N N . ILE A 1 102 ? -1.371 2.555 5.024 1.00 95.56 102 ILE A N 1
ATOM 778 C CA . ILE A 1 102 ? -2.830 2.612 4.936 1.00 95.56 102 ILE A CA 1
ATOM 779 C C . ILE A 1 102 ? -3.294 3.823 5.720 1.00 95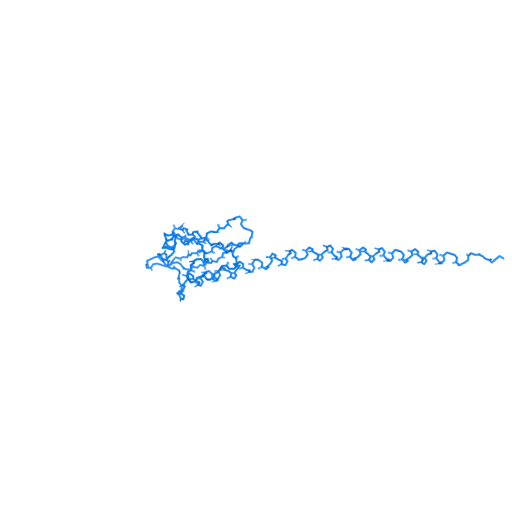.56 102 ILE A C 1
ATOM 781 O O . ILE A 1 102 ? -2.828 4.043 6.834 1.00 95.56 102 ILE A O 1
ATOM 785 N N . LYS A 1 103 ? -4.189 4.614 5.139 1.00 96.94 103 LYS A N 1
ATOM 786 C CA . LYS A 1 103 ? -4.767 5.795 5.775 1.00 96.94 103 LYS A CA 1
ATOM 787 C C . LYS A 1 103 ? -6.281 5.726 5.728 1.00 96.94 103 LYS A C 1
ATOM 789 O O . LYS A 1 103 ? -6.842 5.653 4.638 1.00 96.94 103 LYS A O 1
ATOM 794 N N . ASP A 1 104 ? -6.922 5.820 6.883 1.00 96.25 104 ASP A N 1
ATOM 795 C CA . ASP A 1 104 ? -8.350 6.116 6.980 1.00 96.25 104 ASP A CA 1
ATOM 796 C C . ASP A 1 104 ? -8.556 7.613 6.690 1.00 96.25 104 ASP A C 1
ATOM 798 O O . ASP A 1 104 ? -7.944 8.471 7.337 1.00 96.25 104 ASP A O 1
ATOM 802 N N . LEU A 1 105 ? -9.362 7.942 5.675 1.00 95.38 105 LEU A N 1
ATOM 803 C CA . LEU A 1 105 ? -9.589 9.333 5.273 1.00 95.38 105 LEU A CA 1
ATOM 804 C C . LEU A 1 105 ? -10.573 10.071 6.181 1.00 95.38 105 LEU A C 1
ATOM 806 O O . LEU A 1 105 ? -10.551 11.300 6.200 1.00 95.38 105 LEU A O 1
ATOM 810 N N . GLU A 1 106 ? -11.410 9.350 6.919 1.00 93.25 106 GLU A N 1
ATOM 811 C CA . GLU A 1 106 ? -12.418 9.926 7.806 1.00 93.25 106 GLU A CA 1
ATOM 812 C C . GLU A 1 106 ? -11.824 10.215 9.181 1.00 93.25 106 GLU A C 1
ATOM 814 O O . GLU A 1 106 ? -12.004 11.308 9.718 1.00 93.25 106 GLU A O 1
ATOM 819 N N . THR A 1 107 ? -11.048 9.274 9.730 1.00 92.81 107 THR A N 1
ATOM 820 C CA . THR A 1 107 ? -10.432 9.447 11.058 1.00 92.81 107 THR A CA 1
ATOM 821 C C . THR A 1 107 ? -9.003 9.984 11.017 1.00 92.81 107 THR A C 1
ATOM 823 O O . THR A 1 107 ? -8.481 10.439 12.035 1.00 92.81 107 THR A O 1
ATOM 826 N N . GLY A 1 108 ? -8.345 9.947 9.854 1.00 93.38 108 GLY A N 1
ATOM 827 C CA . GLY A 1 108 ? -6.955 10.374 9.687 1.00 93.38 108 GLY A CA 1
ATOM 828 C C . GLY A 1 108 ? -5.920 9.411 10.275 1.00 93.38 108 GLY A C 1
ATOM 829 O O . GLY A 1 108 ? -4.731 9.730 10.251 1.00 93.38 108 GLY A O 1
ATOM 830 N N . LYS A 1 109 ? -6.346 8.252 10.796 1.00 95.19 109 LYS A N 1
ATOM 831 C CA . LYS A 1 109 ? -5.452 7.224 11.336 1.00 95.19 109 LYS A CA 1
ATOM 832 C C . LYS A 1 109 ? -4.623 6.589 10.221 1.00 95.19 109 LYS A C 1
ATOM 834 O O . LYS A 1 109 ? -5.118 6.368 9.115 1.00 95.19 109 LYS A O 1
ATOM 839 N N . GLU A 1 110 ? -3.363 6.296 10.527 1.00 95.81 110 GLU A N 1
ATOM 840 C CA . GLU A 1 110 ? -2.412 5.718 9.582 1.00 95.81 110 GLU A CA 1
ATOM 841 C C . GLU A 1 110 ? -1.745 4.464 10.159 1.00 95.81 110 GLU A C 1
ATOM 843 O O . GLU A 1 110 ? -1.341 4.442 11.322 1.00 95.81 110 GLU A O 1
ATOM 848 N N . TRP A 1 111 ? -1.586 3.446 9.315 1.00 95.00 111 TRP A N 1
ATOM 849 C CA . TRP A 1 111 ? -0.823 2.228 9.586 1.00 95.00 111 TRP A CA 1
ATOM 850 C C . TRP A 1 111 ? 0.334 2.152 8.603 1.00 95.00 111 TRP A C 1
ATOM 852 O O . TRP A 1 111 ? 0.121 2.228 7.393 1.00 95.00 111 TRP A O 1
ATOM 862 N N . ASN A 1 112 ? 1.560 2.025 9.106 1.00 93.38 112 ASN A N 1
ATOM 863 C CA . ASN A 1 112 ? 2.757 2.003 8.273 1.00 93.38 112 ASN A CA 1
ATOM 864 C C . ASN A 1 112 ? 3.473 0.651 8.377 1.00 93.38 112 ASN A C 1
ATOM 866 O O . ASN A 1 112 ? 3.973 0.266 9.433 1.00 93.38 112 ASN A O 1
ATOM 870 N N . PHE A 1 113 ? 3.553 -0.023 7.239 1.00 91.25 113 PHE A N 1
ATOM 871 C CA . PHE A 1 113 ? 4.226 -1.288 7.000 1.00 91.25 113 PHE A CA 1
ATOM 872 C C . PHE A 1 113 ? 5.446 -1.053 6.094 1.00 91.25 113 PHE A C 1
ATOM 874 O O . PHE A 1 113 ? 5.477 -1.484 4.940 1.00 91.25 113 PHE A O 1
ATOM 881 N N . LYS A 1 114 ? 6.436 -0.305 6.607 1.00 90.06 114 LYS A N 1
ATOM 882 C CA . LYS A 1 114 ? 7.694 0.065 5.920 1.00 90.06 114 LYS A CA 1
ATOM 883 C C . LYS A 1 114 ? 7.519 0.836 4.604 1.00 90.06 114 LYS A C 1
ATOM 885 O O . LYS A 1 114 ? 8.346 0.718 3.705 1.00 90.06 114 LYS A O 1
ATOM 890 N N . TYR A 1 115 ? 6.469 1.639 4.480 1.00 89.12 115 TYR A N 1
ATOM 891 C CA . TYR A 1 115 ? 6.313 2.523 3.329 1.00 89.12 115 TYR A CA 1
ATOM 892 C C . TYR A 1 115 ? 7.435 3.562 3.263 1.00 89.12 115 TYR A C 1
ATOM 894 O O . TYR A 1 115 ? 7.683 4.278 4.238 1.00 89.12 115 TYR A O 1
ATOM 902 N N . ASP A 1 116 ? 8.065 3.672 2.097 1.00 88.94 116 ASP A N 1
ATOM 903 C CA . ASP A 1 116 ? 9.097 4.662 1.815 1.00 88.94 116 ASP A CA 1
ATOM 904 C C . ASP A 1 116 ? 8.520 5.819 0.986 1.00 88.94 116 ASP A C 1
ATOM 906 O O . ASP A 1 116 ? 8.310 5.709 -0.223 1.00 88.94 116 ASP A O 1
ATOM 910 N N . GLU A 1 117 ? 8.305 6.968 1.636 1.00 87.88 117 GLU A N 1
ATOM 911 C CA . GLU A 1 117 ? 7.868 8.215 0.985 1.00 87.88 117 GLU A CA 1
ATOM 912 C C . GLU A 1 117 ? 8.845 8.713 -0.091 1.00 87.88 117 GLU A C 1
ATOM 914 O O . GLU A 1 117 ? 8.446 9.450 -1.001 1.00 87.88 117 GLU A O 1
ATOM 919 N N . SER A 1 118 ? 10.124 8.337 0.020 1.00 86.75 118 SER A N 1
ATOM 920 C CA . SER A 1 118 ? 11.177 8.751 -0.903 1.00 86.75 118 SER A CA 1
ATOM 921 C C . SER A 1 118 ? 11.262 7.879 -2.158 1.00 86.75 118 SER A C 1
ATOM 923 O O . SER A 1 118 ? 11.934 8.276 -3.119 1.00 86.75 118 SER A O 1
ATOM 925 N N . SER A 1 119 ? 10.544 6.746 -2.201 1.00 84.62 119 SER A N 1
ATOM 926 C CA . SER A 1 119 ? 10.505 5.910 -3.399 1.00 84.62 119 SER A CA 1
ATOM 927 C C . SER A 1 119 ? 9.891 6.672 -4.575 1.00 84.62 119 SER A C 1
ATOM 929 O O . SER A 1 119 ? 8.905 7.411 -4.462 1.00 84.62 119 SER A O 1
ATOM 931 N N . ARG A 1 120 ? 10.506 6.478 -5.744 1.00 82.69 120 ARG A N 1
ATOM 932 C CA . ARG A 1 120 ? 10.001 6.990 -7.020 1.00 82.69 120 ARG A CA 1
ATOM 933 C C . ARG A 1 120 ? 8.888 6.112 -7.591 1.00 82.69 120 ARG A C 1
ATOM 935 O O . ARG A 1 120 ? 8.061 6.644 -8.320 1.00 82.69 120 ARG A O 1
ATOM 942 N N . ASN A 1 121 ? 8.849 4.825 -7.235 1.00 83.06 121 ASN A N 1
ATOM 943 C CA . ASN A 1 121 ? 7.832 3.883 -7.701 1.00 83.06 121 ASN A CA 1
ATOM 944 C C . ASN A 1 121 ? 6.785 3.756 -6.600 1.00 83.06 121 ASN A C 1
ATOM 946 O O . ASN A 1 121 ? 6.889 2.920 -5.699 1.00 83.06 121 ASN A O 1
ATOM 950 N N . LYS A 1 122 ? 5.802 4.653 -6.641 1.00 88.88 122 LYS A N 1
ATOM 951 C CA . LYS A 1 122 ? 4.709 4.665 -5.677 1.00 88.88 122 LYS A CA 1
ATOM 952 C C . LYS A 1 122 ? 3.369 4.689 -6.371 1.00 88.88 122 LYS A C 1
ATOM 954 O O . LYS A 1 122 ? 3.182 5.375 -7.374 1.00 88.88 122 LYS A O 1
ATOM 959 N N . HIS A 1 123 ? 2.424 3.980 -5.785 1.00 93.12 123 HIS A N 1
ATOM 960 C CA . HIS A 1 123 ? 1.052 3.958 -6.247 1.00 93.12 123 HIS A CA 1
ATOM 961 C C . HIS A 1 123 ? 0.100 4.043 -5.060 1.00 93.12 123 HIS A C 1
ATOM 963 O O . HIS A 1 123 ? 0.484 3.771 -3.920 1.00 93.12 123 HIS A O 1
ATOM 969 N N . PHE A 1 124 ? -1.139 4.451 -5.319 1.00 94.00 124 PHE A N 1
ATOM 970 C CA . PHE A 1 124 ? -2.185 4.369 -4.317 1.00 94.00 124 PHE A CA 1
ATOM 971 C C . PHE A 1 124 ? -3.511 3.963 -4.940 1.00 94.00 124 PHE A C 1
ATOM 973 O O . PHE A 1 124 ? -3.842 4.379 -6.048 1.00 94.00 124 PHE A O 1
ATOM 980 N N . ILE A 1 125 ? -4.295 3.229 -4.162 1.00 95.31 125 ILE A N 1
ATOM 981 C CA . ILE A 1 125 ? -5.676 2.883 -4.487 1.00 95.31 125 ILE A CA 1
ATOM 982 C C . ILE A 1 125 ? -6.585 3.235 -3.316 1.00 95.31 125 ILE A C 1
ATOM 984 O O . ILE A 1 125 ? -6.135 3.416 -2.179 1.00 95.31 125 ILE A O 1
ATOM 988 N N . TYR A 1 126 ? -7.874 3.359 -3.610 1.00 96.25 126 TYR A N 1
ATOM 989 C CA . TYR A 1 126 ? -8.899 3.513 -2.589 1.00 96.25 126 TYR A CA 1
ATOM 990 C C . TYR A 1 126 ? -9.396 2.147 -2.149 1.00 96.25 126 TYR A C 1
ATOM 992 O O . TYR A 1 126 ? -9.489 1.230 -2.958 1.00 96.25 126 TYR A O 1
ATOM 1000 N N . THR A 1 127 ? -9.734 2.035 -0.872 1.00 96.00 127 THR A N 1
ATOM 1001 C CA . THR A 1 127 ? -10.298 0.814 -0.304 1.00 96.00 127 THR A CA 1
ATOM 1002 C C . THR A 1 127 ? -11.323 1.155 0.772 1.00 96.00 127 THR A C 1
ATOM 1004 O O . THR A 1 127 ? -11.435 2.310 1.178 1.00 96.00 127 THR A O 1
ATOM 1007 N N . ASN A 1 128 ? -12.051 0.153 1.251 1.00 96.50 128 ASN A N 1
ATOM 1008 C CA . ASN A 1 128 ? -13.001 0.301 2.347 1.00 96.50 128 ASN A CA 1
ATOM 1009 C C . ASN A 1 128 ? -12.360 -0.198 3.642 1.00 96.50 128 ASN A C 1
ATOM 1011 O O . ASN A 1 128 ? -11.824 -1.306 3.667 1.00 96.50 128 ASN A O 1
ATOM 1015 N N . ILE A 1 129 ? -12.433 0.597 4.707 1.00 96.44 129 ILE A N 1
ATOM 1016 C CA . ILE A 1 129 ? -11.968 0.232 6.048 1.00 96.44 129 ILE A CA 1
ATOM 1017 C C . ILE A 1 129 ? -13.182 0.181 6.966 1.00 96.44 129 ILE A C 1
ATOM 1019 O O . ILE A 1 129 ? -13.930 1.151 7.053 1.00 96.44 129 ILE A O 1
ATOM 1023 N N . LYS A 1 130 ? -13.392 -0.941 7.650 1.00 96.31 130 LYS A N 1
ATOM 1024 C CA . LYS A 1 130 ? -14.487 -1.080 8.610 1.00 96.31 130 LYS A CA 1
ATOM 1025 C C . LYS A 1 130 ? -14.034 -0.651 9.999 1.00 96.31 130 LYS A C 1
ATOM 1027 O O . LYS A 1 130 ? -13.043 -1.168 10.508 1.00 96.31 130 LYS A O 1
ATOM 1032 N N . ASP A 1 131 ? -14.794 0.253 10.606 1.00 93.56 131 ASP A N 1
ATOM 1033 C CA . ASP A 1 131 ? -14.593 0.762 11.962 1.00 93.56 131 ASP A CA 1
ATOM 1034 C C . ASP A 1 131 ? -15.891 0.597 12.766 1.00 93.56 131 ASP A C 1
ATOM 1036 O O . ASP A 1 131 ? -16.842 1.376 12.639 1.00 93.56 131 ASP A O 1
ATOM 1040 N N . GLY A 1 132 ? -15.970 -0.487 13.543 1.00 91.00 132 GLY A N 1
ATOM 1041 C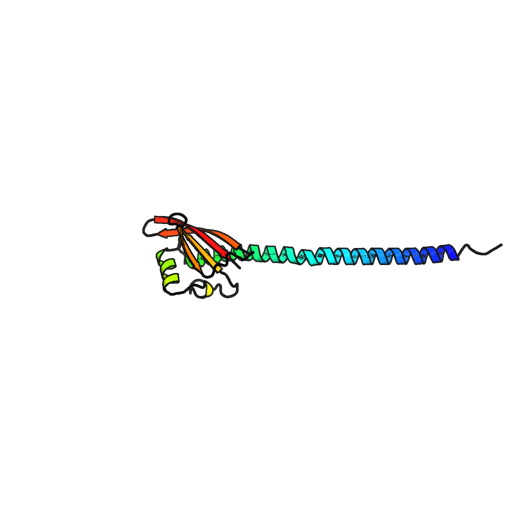 CA . GLY A 1 132 ? -17.202 -0.887 14.222 1.00 91.00 132 GLY A CA 1
ATOM 1042 C C . GLY A 1 132 ? -18.328 -1.198 13.228 1.00 91.00 132 GLY A C 1
ATOM 1043 O O . GLY A 1 132 ? -18.235 -2.144 12.444 1.00 91.00 132 GLY A O 1
ATOM 1044 N N . GLU A 1 133 ? -19.410 -0.417 13.267 1.00 92.62 133 GLU A N 1
ATOM 1045 C CA . GLU A 1 133 ? -20.549 -0.549 12.341 1.00 92.62 133 GLU A CA 1
ATOM 1046 C C . GLU A 1 133 ? -20.411 0.307 11.070 1.00 92.62 133 GLU A C 1
ATOM 1048 O O . GLU A 1 133 ? 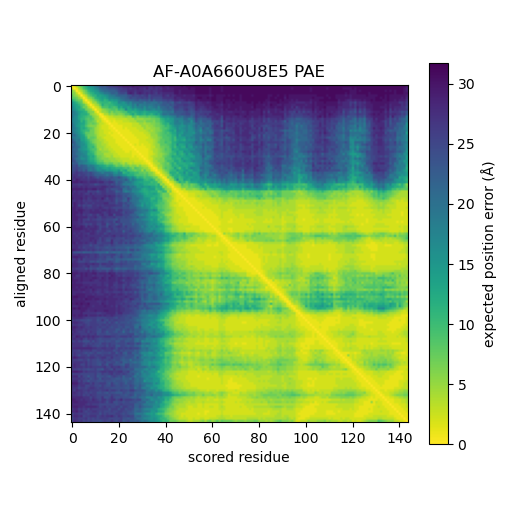-21.198 0.146 10.137 1.00 92.62 133 GLU A O 1
ATOM 1053 N N . ASN A 1 134 ? -19.411 1.190 11.006 1.00 93.69 134 ASN A N 1
ATOM 1054 C CA . ASN A 1 134 ? -19.223 2.105 9.886 1.00 93.69 134 ASN A CA 1
ATOM 1055 C C . ASN A 1 134 ? -18.204 1.562 8.880 1.00 93.69 134 ASN A C 1
ATOM 1057 O O . ASN A 1 134 ? -17.275 0.832 9.230 1.00 93.69 134 ASN A O 1
ATOM 1061 N N . ILE A 1 135 ? -18.371 1.953 7.617 1.00 95.12 135 ILE A N 1
ATOM 1062 C CA . ILE A 1 135 ? -17.405 1.699 6.549 1.00 95.12 135 ILE A CA 1
ATOM 1063 C C . ILE A 1 135 ? -16.872 3.047 6.090 1.00 95.12 135 ILE A C 1
ATOM 1065 O O . ILE A 1 135 ? -17.624 3.854 5.548 1.00 95.12 135 ILE A O 1
ATOM 1069 N N . HIS A 1 136 ? -15.580 3.261 6.305 1.00 95.62 136 HIS A N 1
ATOM 1070 C CA . HIS A 1 136 ? -14.874 4.466 5.910 1.00 95.62 136 HIS A CA 1
ATOM 1071 C C . HIS A 1 136 ? -14.114 4.248 4.607 1.00 95.62 136 HIS A C 1
ATOM 1073 O O . HIS A 1 136 ? -13.635 3.147 4.311 1.00 95.62 136 HIS A O 1
ATOM 1079 N N . VAL A 1 137 ? -13.926 5.324 3.847 1.00 96.06 137 VAL A N 1
ATOM 1080 C CA . VAL A 1 137 ? -13.021 5.289 2.694 1.00 96.06 137 VAL A CA 1
ATOM 1081 C C . VAL A 1 137 ? -11.575 5.419 3.173 1.00 96.06 137 VAL A C 1
ATOM 1083 O O . VAL A 1 137 ? -11.186 6.395 3.813 1.00 96.06 137 VAL A O 1
ATOM 1086 N N . GLY A 1 138 ? -10.750 4.446 2.810 1.00 95.62 138 GLY A N 1
ATOM 1087 C CA . GLY A 1 138 ? -9.316 4.434 3.051 1.00 95.62 138 GLY A CA 1
ATOM 1088 C C . GLY A 1 138 ? -8.493 4.610 1.778 1.00 95.62 138 GLY A C 1
ATOM 1089 O O . GLY A 1 138 ? -8.986 4.503 0.653 1.00 95.62 138 GLY A O 1
ATOM 1090 N N . ARG A 1 139 ? -7.193 4.846 1.960 1.00 96.56 139 ARG A N 1
ATOM 1091 C CA . ARG A 1 139 ? -6.179 4.768 0.902 1.00 96.56 139 ARG A CA 1
ATOM 1092 C C . ARG A 1 139 ? -5.073 3.807 1.289 1.00 96.56 139 ARG A C 1
ATOM 1094 O O . ARG A 1 139 ? -4.513 3.931 2.377 1.00 96.56 139 ARG A O 1
ATOM 1101 N N . ILE A 1 140 ? -4.723 2.922 0.366 1.00 95.31 140 ILE A N 1
ATOM 1102 C CA . ILE A 1 140 ? -3.532 2.076 0.445 1.00 95.31 140 ILE A CA 1
ATOM 1103 C C . ILE A 1 140 ? -2.477 2.718 -0.442 1.00 95.31 140 ILE A C 1
ATOM 1105 O O . ILE A 1 140 ? -2.691 2.881 -1.638 1.00 95.31 140 ILE A O 1
ATOM 1109 N N . TYR A 1 141 ? -1.353 3.084 0.152 1.00 94.94 141 TYR A N 1
ATOM 1110 C CA . TYR A 1 141 ? -0.155 3.568 -0.512 1.00 94.94 141 TYR A CA 1
ATOM 1111 C C . TYR A 1 141 ? 0.860 2.437 -0.560 1.00 94.94 141 TYR A C 1
ATOM 1113 O O . TYR A 1 141 ? 1.080 1.766 0.447 1.00 94.94 141 TYR A O 1
ATOM 1121 N N . VAL A 1 142 ? 1.500 2.257 -1.708 1.00 93.19 142 VAL A N 1
ATOM 1122 C CA . VAL A 1 142 ? 2.510 1.223 -1.926 1.00 93.19 142 VAL A CA 1
ATOM 1123 C C . VAL A 1 142 ? 3.773 1.850 -2.496 1.00 93.19 142 VAL A C 1
ATOM 1125 O O . VAL A 1 142 ? 3.681 2.733 -3.348 1.00 93.19 142 VAL A O 1
ATOM 1128 N N . SER A 1 143 ? 4.933 1.414 -2.011 1.00 91.62 143 SER A N 1
ATOM 1129 C CA . SER A 1 143 ? 6.262 1.807 -2.483 1.00 91.62 143 SER A CA 1
ATOM 1130 C C . SER A 1 143 ? 7.095 0.566 -2.807 1.00 91.62 143 SER A C 1
ATOM 1132 O O . SER A 1 143 ? 7.131 -0.358 -1.989 1.00 91.62 143 SER A O 1
ATOM 1134 N N . ILE A 1 144 ? 7.775 0.569 -3.957 1.00 84.50 144 ILE A N 1
ATOM 1135 C CA . ILE A 1 144 ? 8.742 -0.461 -4.391 1.00 84.50 144 ILE A CA 1
ATOM 1136 C C . ILE A 1 144 ? 10.124 0.165 -4.585 1.00 84.50 144 ILE A C 1
ATOM 1138 O O . ILE A 1 144 ? 10.197 1.279 -5.168 1.00 84.50 144 ILE A O 1
#

Solvent-accessible surface area (backbone atoms only — not comparable to full-atom values): 7903 Å² total; per-residue (Å²): 143,86,84,85,78,65,60,67,57,53,53,50,50,54,49,51,52,53,52,50,52,51,50,51,53,49,50,52,51,50,50,50,61,54,54,61,56,50,55,59,58,52,56,50,53,52,45,48,51,49,23,50,54,48,45,55,53,51,49,50,34,60,20,68,90,48,93,38,28,51,47,70,57,56,51,47,35,55,75,73,62,50,39,40,50,48,71,38,90,71,28,85,50,63,90,67,66,55,11,31,32,38,32,37,68,80,81,65,50,73,49,70,22,64,46,48,88,83,42,87,31,59,33,73,47,78,46,41,32,32,57,90,96,45,77,38,59,22,38,44,36,28,17,80

Radius of gyration: 30.0 Å; Cα contacts (8 Å, |Δi|>4): 188; chains: 1; bounding box: 69×29×93 Å

Nearest PDB structures (foldseek):
  9c2c-assembly1_A  TM=3.600E-01  e=5.570E+00  Homo sapiens
  8c7u-assembly1_C  TM=2.609E-01  e=4.266E+00  Enterococcus faecalis V583
  2h9z-assembly1_A  TM=2.667E-01  e=3.733E+00  Helicobacter pylori

Foldseek 3Di:
DDDPPPPVVVVVVVVVVVVVVVVVVVVVVVVCVVVVVVVVVVVLVVLLVVQVVVQVLLQCLQCVPHQAHEPVSLVVCVVVVVLAQCPRPSRVPPPPRKWKKKAFPVVRDIRTSPDDPPAPRKDKDWGWYDDPPDITIMMMMMGD

Secondary structure (DSSP, 8-state):
----SSHHHHHHHHHHHHHHHHHHHHHHHHHHHHHHHHHHHHHHHHHHHHHHHHHHHHHHHHHTTSSSEEHHHHHHHHHTT--SGGGSTT---TTTT-EEEEEETTT--EEEEB--TT-SSEEEEEEEEEETTEEEEEEEEEE-

Sequence (144 aa):
MRGMKGDTEIFTGLFSVLIFVAFIAGLVLLIQAYFVNFSGVLVSAEKDLLAVDASHLVENCLKDEAEFIDREYLDRL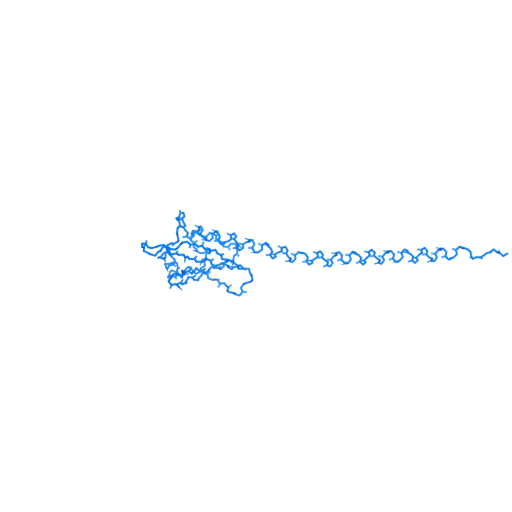VEEGKTDVCKIESCKLCGIGIGVKIKDLETGKEWNFKYDESSRNKHFIYTNIKDGENIHVGRIYVSI

pLDDT: mean 81.76, std 14.19, range [43.09, 96.94]